Protein AF-A0AAI8HQ58-F1 (afdb_monomer_lite)

Secondary structure (DSSP, 8-state):
---HHHHHHT-GGGGG-HHHHHHHHHHHTT-HHHHHHHHHHHHHHHHHHHHHHHHHTTGGGT---S-HHHHHHHHHHHHHHHTT---HHHHHHHHHHHHHHHHHHHHHHHHHHH-SS-HHHHHHHTT---TTTTPPPPP-

Sequence (140 aa):
MIDVLTNILKNDRLNEYPLFKKFCSLKEKGLRKESFKALSSFIDEAKTLNVLWYSFHHISKDLYLGDIKEDQALLIKSRQLNNKIECQQTRKSNNKQLNYYQDLLNDRLLFKEEQSKGFVEWCENKGRSYPWVKSYYYEK

Foldseek 3Di:
DQDPLNVVLPDPCCVLQVLQNQLSVCVVVVVVVSSVVSVVLSVLLVVLLVLLCQQCVCVLVVDGDDDLVVNVVSLVVNLVSLVPDPDPVSSVVSVVSSVVSVVVSVLVVVCVVVDDDDSLVVCVVVVHPDPSSPDDDDDD

pLDDT: mean 89.93, std 7.77, range [53.25, 97.75]

Radius of gyration: 19.35 Å; chains: 1; bounding box: 43×37×50 Å

Organism: NCBI:txid659243

Structure (mmCIF, N/CA/C/O backbone):
data_AF-A0AAI8HQ58-F1
#
_entry.id   AF-A0AAI8HQ58-F1
#
loop_
_atom_site.group_PDB
_atom_site.id
_atom_site.type_symbol
_atom_site.label_atom_id
_atom_site.label_alt_id
_atom_site.label_comp_id
_atom_site.label_asym_id
_atom_site.label_entity_id
_atom_site.label_seq_id
_atom_site.pdbx_PDB_ins_code
_atom_site.Cartn_x
_atom_site.Cartn_y
_atom_site.Cartn_z
_atom_site.occupancy
_atom_site.B_iso_or_equiv
_atom_site.auth_seq_id
_atom_site.auth_comp_id
_atom_site.auth_asym_id
_atom_site.auth_atom_id
_atom_site.pdbx_PDB_model_num
ATOM 1 N N . MET A 1 1 ? 23.378 -17.642 -28.692 1.00 53.25 1 MET A N 1
ATOM 2 C CA . MET A 1 1 ? 23.147 -17.663 -27.231 1.00 53.25 1 MET A CA 1
ATOM 3 C C . MET A 1 1 ? 22.118 -16.581 -26.944 1.00 53.25 1 MET A C 1
ATOM 5 O O . MET A 1 1 ? 22.370 -15.446 -27.324 1.00 53.25 1 MET A O 1
ATOM 9 N N . ILE A 1 2 ? 20.930 -16.924 -26.439 1.00 60.34 2 ILE A N 1
ATOM 10 C CA . ILE A 1 2 ? 19.915 -15.905 -26.120 1.00 60.34 2 ILE A CA 1
ATOM 11 C C . ILE A 1 2 ? 20.361 -15.217 -24.832 1.00 60.34 2 ILE A C 1
ATOM 13 O O . ILE A 1 2 ? 20.617 -15.899 -23.841 1.00 60.34 2 ILE A O 1
ATOM 17 N N . ASP A 1 3 ? 20.492 -13.893 -24.867 1.00 84.81 3 ASP A N 1
ATOM 18 C CA . ASP A 1 3 ? 20.869 -13.110 -23.696 1.00 84.81 3 ASP A CA 1
ATOM 19 C C . ASP A 1 3 ? 19.796 -13.213 -22.597 1.00 84.81 3 ASP A C 1
ATOM 21 O O . ASP A 1 3 ? 18.596 -13.335 -22.870 1.00 84.81 3 ASP A O 1
ATOM 25 N N . VAL A 1 4 ? 20.225 -13.161 -21.333 1.00 86.19 4 VAL A N 1
ATOM 26 C CA . VAL A 1 4 ? 19.332 -13.261 -20.167 1.00 86.19 4 VAL A CA 1
ATOM 27 C C . VAL A 1 4 ? 18.245 -12.186 -20.228 1.00 86.19 4 VAL A C 1
ATOM 29 O O . VAL A 1 4 ? 17.089 -12.463 -19.905 1.00 86.19 4 VAL A O 1
ATOM 32 N N . LEU A 1 5 ? 18.577 -10.980 -20.702 1.00 86.81 5 LEU A N 1
ATOM 33 C CA . LEU A 1 5 ? 17.617 -9.887 -20.830 1.00 86.81 5 LEU A CA 1
ATOM 34 C C . LEU A 1 5 ? 16.527 -10.193 -21.863 1.00 86.81 5 LEU A C 1
ATOM 36 O O . LEU A 1 5 ? 15.350 -9.946 -21.601 1.00 86.81 5 LEU A O 1
ATOM 40 N N . THR A 1 6 ? 16.899 -10.792 -22.995 1.00 86.12 6 THR A N 1
ATOM 41 C CA . THR A 1 6 ? 15.955 -11.211 -24.038 1.00 86.12 6 THR A CA 1
ATOM 42 C C . THR A 1 6 ? 14.994 -12.288 -23.527 1.00 86.12 6 THR A C 1
ATOM 44 O O . THR A 1 6 ? 13.812 -12.266 -23.865 1.00 86.12 6 THR A O 1
ATOM 47 N N . ASN A 1 7 ? 15.458 -13.209 -22.676 1.00 89.94 7 ASN A N 1
ATOM 48 C CA . ASN A 1 7 ? 14.582 -14.199 -22.038 1.00 89.94 7 ASN A CA 1
ATOM 49 C C . ASN A 1 7 ? 13.615 -13.561 -21.030 1.00 89.94 7 ASN A C 1
ATOM 51 O O . ASN A 1 7 ? 12.446 -13.938 -20.986 1.00 89.94 7 ASN A O 1
ATOM 55 N N . ILE A 1 8 ? 14.073 -12.574 -20.254 1.00 90.31 8 ILE A N 1
ATOM 56 C CA . ILE A 1 8 ? 13.212 -11.827 -19.324 1.00 90.31 8 ILE A CA 1
ATOM 57 C C . ILE A 1 8 ? 12.111 -11.087 -20.091 1.00 90.31 8 ILE A C 1
ATOM 59 O O . ILE A 1 8 ? 10.947 -11.163 -19.709 1.00 90.31 8 ILE A O 1
ATOM 63 N N . LEU A 1 9 ? 12.455 -10.417 -21.194 1.00 90.38 9 LEU A N 1
ATOM 64 C CA . LEU A 1 9 ? 11.506 -9.644 -22.002 1.00 90.38 9 LEU A CA 1
ATOM 65 C C . LEU A 1 9 ? 10.417 -10.491 -22.674 1.00 90.38 9 LEU A C 1
ATOM 67 O O . LEU A 1 9 ? 9.339 -9.968 -22.952 1.00 90.38 9 LEU A O 1
ATOM 71 N N . LYS A 1 10 ? 10.676 -11.783 -22.903 1.00 90.06 10 LYS A N 1
ATOM 72 C CA . LYS A 1 10 ? 9.705 -12.747 -23.447 1.00 90.06 10 LYS A CA 1
ATOM 73 C C . LYS A 1 10 ? 8.770 -13.348 -22.394 1.00 90.06 10 LYS A C 1
ATOM 75 O O . LYS A 1 10 ? 7.869 -14.095 -22.751 1.00 90.06 10 LYS A O 1
ATOM 80 N N . ASN A 1 11 ? 8.992 -13.082 -21.108 1.00 90.25 11 ASN A N 1
ATOM 81 C CA . ASN A 1 11 ? 8.177 -13.646 -20.039 1.00 90.25 11 ASN A CA 1
ATOM 82 C C . ASN A 1 11 ? 6.903 -12.815 -19.836 1.00 90.25 11 ASN A C 1
ATOM 84 O O . ASN A 1 11 ? 6.973 -11.659 -19.423 1.00 90.25 11 ASN A O 1
ATOM 88 N N . ASP A 1 12 ? 5.735 -13.420 -20.050 1.00 87.69 12 ASP A N 1
ATOM 89 C CA . ASP A 1 12 ? 4.445 -12.729 -19.936 1.00 87.69 12 ASP A CA 1
ATOM 90 C C . ASP A 1 12 ? 4.148 -12.201 -18.525 1.00 87.69 12 ASP A C 1
ATOM 92 O O . ASP A 1 12 ? 3.463 -11.184 -18.382 1.00 87.69 12 ASP A O 1
ATOM 96 N N . ARG A 1 13 ? 4.731 -12.807 -17.479 1.00 87.19 13 ARG A N 1
ATOM 97 C CA . ARG A 1 13 ? 4.625 -12.306 -16.093 1.00 87.19 13 ARG A CA 1
ATOM 98 C C . ARG A 1 13 ? 5.251 -10.926 -15.918 1.00 87.19 13 ARG A C 1
ATOM 100 O O . ARG A 1 13 ? 4.916 -10.204 -14.987 1.00 87.19 13 ARG A O 1
ATOM 107 N N . LEU A 1 14 ? 6.124 -10.504 -16.832 1.00 86.88 14 LEU A N 1
ATOM 108 C CA . LEU A 1 14 ? 6.709 -9.166 -16.814 1.00 86.88 14 LEU A CA 1
ATOM 109 C C . LEU A 1 14 ? 5.650 -8.061 -16.995 1.00 86.88 14 LEU A C 1
ATOM 111 O O . LEU A 1 14 ? 5.883 -6.917 -16.609 1.00 86.88 14 LEU A O 1
ATOM 115 N N . ASN A 1 15 ? 4.471 -8.391 -17.536 1.00 84.19 15 ASN A N 1
ATOM 116 C CA . ASN A 1 15 ? 3.344 -7.461 -17.647 1.00 84.19 15 ASN A CA 1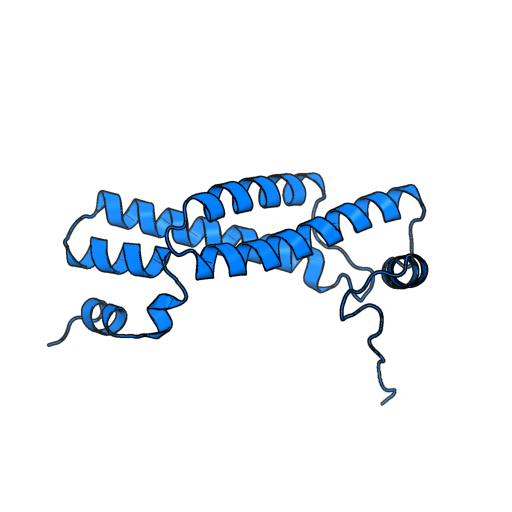
ATOM 117 C C . ASN A 1 15 ? 2.786 -7.021 -16.283 1.00 84.19 15 ASN A C 1
ATOM 119 O O . ASN A 1 15 ? 2.188 -5.949 -16.195 1.00 84.19 15 ASN A O 1
ATOM 123 N N . GLU A 1 16 ? 3.019 -7.799 -15.223 1.00 83.56 16 GLU A N 1
ATOM 124 C CA . GLU A 1 16 ? 2.649 -7.439 -13.849 1.00 83.56 16 GLU A CA 1
ATOM 125 C C . GLU A 1 16 ? 3.534 -6.315 -13.288 1.00 83.56 16 GLU A C 1
ATOM 127 O O . GLU A 1 16 ? 3.118 -5.587 -12.389 1.00 83.56 16 GLU A O 1
ATOM 132 N N . TYR A 1 17 ? 4.722 -6.111 -13.869 1.00 86.62 17 TYR A N 1
ATOM 133 C CA . TYR A 1 17 ? 5.719 -5.146 -13.409 1.00 86.62 17 TYR A CA 1
ATOM 134 C C . TYR A 1 17 ? 6.068 -4.141 -14.519 1.00 86.62 17 TYR A C 1
ATOM 136 O O . TYR A 1 17 ? 7.174 -4.174 -15.064 1.00 86.62 17 TYR A O 1
ATOM 144 N N . PRO A 1 18 ? 5.166 -3.210 -14.884 1.00 86.75 18 PRO A N 1
ATOM 145 C CA . PRO A 1 18 ? 5.348 -2.344 -16.052 1.00 86.75 18 PRO A CA 1
ATOM 146 C C . PRO A 1 18 ? 6.586 -1.437 -15.970 1.00 86.75 18 PRO A C 1
ATOM 148 O O . PRO A 1 18 ? 7.233 -1.199 -16.991 1.00 86.75 18 PRO A O 1
ATOM 151 N N . LEU A 1 19 ? 6.964 -0.956 -14.778 1.00 88.31 19 LEU A N 1
ATOM 152 C CA . LEU A 1 19 ? 8.191 -0.164 -14.605 1.00 88.31 19 LEU A CA 1
ATOM 153 C C . LEU A 1 19 ? 9.454 -1.019 -14.770 1.00 88.31 19 LEU A C 1
ATOM 155 O O . LEU A 1 19 ? 10.414 -0.579 -15.405 1.00 88.31 19 LEU A O 1
ATOM 159 N N . PHE A 1 20 ? 9.433 -2.260 -14.276 1.00 91.94 20 PHE A N 1
ATOM 160 C CA . PHE A 1 20 ? 10.529 -3.205 -14.480 1.00 91.94 20 PHE A CA 1
ATOM 161 C C . PHE A 1 20 ? 10.630 -3.635 -15.951 1.00 91.94 20 PHE A C 1
ATOM 163 O O . PHE A 1 20 ? 11.721 -3.633 -16.519 1.00 91.94 20 PHE A O 1
ATOM 170 N N . LYS A 1 21 ? 9.492 -3.871 -16.617 1.00 92.12 21 LYS A N 1
ATOM 171 C CA . LYS A 1 21 ? 9.418 -4.099 -18.066 1.00 92.12 21 LYS A CA 1
ATOM 172 C C . LYS A 1 21 ? 10.060 -2.954 -18.847 1.00 92.12 21 LYS A C 1
ATOM 174 O O . LYS A 1 21 ? 10.913 -3.191 -19.699 1.00 92.12 21 LYS A O 1
ATOM 179 N N . LYS A 1 22 ? 9.697 -1.708 -18.513 1.00 91.69 22 LYS A N 1
ATOM 180 C CA . LYS A 1 22 ? 10.263 -0.491 -19.117 1.00 91.69 22 LYS A CA 1
ATOM 181 C C . LYS A 1 22 ? 11.776 -0.412 -18.908 1.00 91.69 22 LYS A C 1
ATOM 183 O O . LYS A 1 22 ? 12.496 -0.108 -19.856 1.00 91.69 22 LYS A O 1
ATOM 188 N N . PHE A 1 23 ? 12.266 -0.735 -17.709 1.00 94.62 23 PHE A N 1
ATOM 189 C CA . PHE A 1 23 ? 13.702 -0.852 -17.443 1.00 94.62 23 PHE A CA 1
ATOM 190 C C . PHE A 1 23 ? 14.375 -1.880 -18.363 1.00 94.62 23 PHE A C 1
ATOM 192 O O . PHE A 1 23 ? 15.357 -1.534 -19.023 1.00 94.62 23 PHE A O 1
ATOM 199 N N . CYS A 1 24 ? 13.840 -3.102 -18.453 1.00 93.94 24 CYS A N 1
ATOM 200 C CA . CYS A 1 24 ? 14.400 -4.159 -19.294 1.00 93.94 24 CYS A CA 1
ATOM 201 C C . CYS A 1 24 ? 14.464 -3.742 -20.771 1.00 93.94 24 CYS A C 1
ATOM 203 O O . CYS A 1 24 ? 15.520 -3.874 -21.388 1.00 93.94 24 CYS A O 1
ATOM 205 N N . SER A 1 25 ? 13.389 -3.160 -21.318 1.00 92.75 25 SER A N 1
ATOM 206 C CA . SER A 1 25 ? 13.355 -2.698 -22.714 1.00 92.75 25 SER A CA 1
ATOM 207 C C . SER A 1 25 ? 14.349 -1.568 -22.997 1.00 92.75 25 SER A C 1
ATOM 209 O O . SER A 1 25 ? 14.931 -1.507 -24.075 1.00 92.75 25 SER A O 1
ATOM 211 N N . LEU A 1 26 ? 14.546 -0.642 -22.053 1.00 94.94 26 LEU A N 1
ATOM 212 C CA . LEU A 1 26 ? 15.511 0.455 -22.208 1.00 94.94 26 LEU A CA 1
ATOM 213 C C . LEU A 1 26 ? 16.955 -0.047 -22.112 1.00 94.94 26 LEU A C 1
ATOM 215 O O . LEU A 1 26 ? 17.819 0.420 -22.853 1.00 94.94 26 LEU A O 1
ATOM 219 N N . LYS A 1 27 ? 17.205 -1.017 -21.225 1.00 93.69 27 LYS A N 1
ATOM 220 C CA . LYS A 1 27 ? 18.515 -1.652 -21.069 1.00 93.69 27 LYS A CA 1
ATOM 221 C C . LYS A 1 27 ? 18.917 -2.425 -22.327 1.00 93.69 27 LYS A C 1
ATOM 223 O O . LYS A 1 27 ? 20.063 -2.306 -22.746 1.00 93.69 27 LYS A O 1
ATOM 228 N N . GLU A 1 28 ? 17.980 -3.137 -22.957 1.00 92.88 28 GLU A N 1
ATOM 229 C CA . GLU A 1 28 ? 18.215 -3.865 -24.216 1.00 92.88 28 GLU A CA 1
ATOM 230 C C . GLU A 1 28 ? 18.612 -2.913 -25.354 1.00 92.88 28 GLU A C 1
ATOM 232 O O . GLU A 1 28 ? 19.492 -3.220 -26.150 1.00 92.88 28 GLU A O 1
ATOM 237 N N . LYS A 1 29 ? 18.037 -1.705 -25.374 1.00 93.25 29 LYS A N 1
ATOM 238 C CA . LYS A 1 29 ? 18.358 -0.646 -26.345 1.00 93.25 29 LYS A CA 1
ATOM 239 C C . LYS A 1 29 ? 19.652 0.122 -26.037 1.00 93.25 29 LYS A C 1
ATOM 241 O O . LYS A 1 29 ? 19.965 1.076 -26.743 1.00 93.25 29 LYS A O 1
ATOM 246 N N . GLY A 1 30 ? 20.374 -0.217 -24.965 1.00 94.31 30 GLY A N 1
ATOM 247 C CA . GLY A 1 30 ? 21.586 0.498 -24.545 1.00 94.31 30 GLY A CA 1
ATOM 248 C C . GLY A 1 30 ? 21.342 1.896 -23.951 1.00 94.31 30 GLY A C 1
ATOM 249 O O . GLY A 1 30 ? 22.295 2.634 -23.700 1.00 94.31 30 GLY A O 1
ATOM 250 N N . LEU A 1 31 ? 20.086 2.267 -23.675 1.00 95.88 31 LEU A N 1
ATOM 251 C CA . LEU A 1 31 ? 19.700 3.579 -23.140 1.00 95.88 31 LEU A CA 1
ATOM 252 C C . LEU A 1 31 ? 19.948 3.640 -21.628 1.00 95.88 31 LEU A C 1
ATOM 254 O O . LEU A 1 31 ? 19.042 3.501 -20.801 1.00 95.88 31 LEU A O 1
ATOM 258 N N . ARG A 1 32 ? 21.225 3.779 -21.255 1.00 94.19 32 ARG A N 1
ATOM 259 C CA . ARG A 1 32 ? 21.690 3.610 -19.873 1.00 94.19 32 ARG A CA 1
ATOM 260 C C . ARG A 1 32 ? 20.986 4.563 -18.905 1.00 94.19 32 ARG A C 1
ATOM 262 O O . ARG A 1 32 ? 20.411 4.096 -17.925 1.00 94.19 32 ARG A O 1
ATOM 269 N N . LYS A 1 33 ? 20.983 5.871 -19.174 1.00 95.44 33 LYS A N 1
ATOM 270 C CA . LYS A 1 33 ? 20.428 6.887 -18.259 1.00 95.44 33 LYS A CA 1
ATOM 271 C C . LYS A 1 33 ? 18.927 6.685 -18.028 1.00 95.44 33 LYS A C 1
ATOM 273 O O . LYS A 1 33 ? 18.456 6.714 -16.892 1.00 95.44 33 LYS A O 1
ATOM 278 N N . GLU A 1 34 ? 18.186 6.435 -19.097 1.00 94.88 34 GLU A N 1
ATOM 279 C CA . GLU A 1 34 ? 16.745 6.204 -19.088 1.00 94.88 34 GLU A CA 1
ATOM 280 C C . GLU A 1 34 ? 16.407 4.901 -18.363 1.00 94.88 34 GLU A C 1
ATOM 282 O O . GLU A 1 34 ? 15.476 4.874 -17.554 1.00 94.88 34 GLU A O 1
ATOM 287 N N . SER A 1 35 ? 17.185 3.838 -18.600 1.00 94.81 35 SER A N 1
ATOM 288 C CA . SER A 1 35 ? 16.999 2.554 -17.921 1.00 94.81 35 SER A CA 1
ATOM 289 C C . SER A 1 35 ? 17.171 2.698 -16.405 1.00 94.81 35 SER A C 1
ATOM 291 O O . SER A 1 35 ? 16.299 2.263 -15.655 1.00 94.81 35 SER A O 1
ATOM 293 N N . PHE A 1 36 ? 18.204 3.402 -15.927 1.00 93.38 36 PHE A N 1
ATOM 294 C CA . PHE A 1 36 ? 18.390 3.640 -14.491 1.00 93.38 36 PHE A CA 1
ATOM 295 C C . PHE A 1 36 ? 17.254 4.467 -13.882 1.00 93.38 36 PHE A C 1
ATOM 297 O O . PHE A 1 36 ? 16.821 4.185 -12.766 1.00 93.38 36 PHE A O 1
ATOM 304 N N . LYS A 1 37 ? 16.707 5.437 -14.623 1.00 92.81 37 LYS A N 1
ATOM 305 C CA . LYS A 1 37 ? 15.534 6.200 -14.176 1.00 92.81 37 LYS A CA 1
ATOM 306 C C . LYS A 1 37 ? 14.292 5.309 -14.030 1.00 92.81 37 LYS A C 1
ATOM 308 O O . LYS A 1 37 ? 13.555 5.442 -13.050 1.00 92.81 37 LYS A O 1
ATOM 313 N N . ALA A 1 38 ? 14.067 4.394 -14.974 1.00 90.94 38 ALA A N 1
ATOM 314 C CA . ALA A 1 38 ? 12.977 3.421 -14.896 1.00 90.94 38 ALA A CA 1
ATOM 315 C C . ALA A 1 38 ? 13.168 2.442 -13.724 1.00 90.94 38 ALA A C 1
ATOM 317 O O . ALA A 1 38 ? 12.219 2.194 -12.984 1.00 90.94 38 ALA A O 1
ATOM 318 N N . LEU A 1 39 ? 14.398 1.964 -13.498 1.00 92.56 39 LEU A N 1
ATOM 319 C CA . LEU A 1 39 ? 14.728 1.088 -12.371 1.00 92.56 39 LEU A CA 1
ATOM 320 C C . LEU A 1 39 ? 14.507 1.777 -11.020 1.00 92.56 39 LEU A C 1
ATOM 322 O O . LEU A 1 39 ? 13.889 1.192 -10.138 1.00 92.56 39 LEU A O 1
ATOM 326 N N . SER A 1 40 ? 14.956 3.026 -10.868 1.00 90.81 40 SER A N 1
ATOM 327 C CA . SER A 1 40 ? 14.712 3.804 -9.646 1.00 90.81 40 SER A CA 1
ATOM 328 C C . SER A 1 40 ? 13.217 3.947 -9.378 1.00 90.81 40 SER A C 1
ATOM 330 O O . SER A 1 40 ? 12.779 3.754 -8.253 1.00 90.81 40 SER A O 1
ATOM 332 N N . SER A 1 41 ? 12.429 4.216 -10.424 1.00 86.88 41 SER A N 1
ATOM 333 C CA . SER A 1 41 ? 10.973 4.346 -10.299 1.00 86.88 41 SER A CA 1
ATOM 334 C C . SER A 1 41 ? 10.318 3.030 -9.863 1.00 86.88 41 SER A C 1
ATOM 336 O O . SER A 1 41 ? 9.418 3.051 -9.030 1.00 86.88 41 SER A O 1
ATOM 338 N N . PHE A 1 42 ? 10.784 1.893 -10.392 1.00 88.69 42 PHE A N 1
ATOM 339 C CA . PHE A 1 42 ? 10.327 0.565 -9.976 1.00 88.69 42 PHE A CA 1
ATOM 340 C C . PHE A 1 42 ? 10.655 0.275 -8.505 1.00 88.69 42 PHE A C 1
ATOM 342 O O . PHE A 1 42 ? 9.791 -0.178 -7.761 1.00 88.69 42 PHE A O 1
ATOM 349 N N . ILE A 1 43 ? 11.886 0.564 -8.072 1.00 88.06 43 ILE A N 1
ATOM 350 C CA . ILE A 1 43 ? 12.307 0.366 -6.678 1.00 88.06 43 ILE A CA 1
ATOM 351 C C . ILE A 1 43 ? 11.503 1.269 -5.739 1.00 88.06 43 ILE A C 1
ATOM 353 O O . ILE A 1 43 ? 11.063 0.811 -4.687 1.00 88.06 43 ILE A O 1
ATOM 357 N N . ASP A 1 44 ? 11.286 2.532 -6.115 1.00 85.50 44 ASP A N 1
ATOM 358 C CA . ASP A 1 44 ? 10.457 3.464 -5.351 1.00 85.50 44 ASP A CA 1
ATOM 359 C C . ASP A 1 44 ? 9.023 2.937 -5.188 1.00 85.50 44 ASP A C 1
ATOM 361 O O . ASP A 1 44 ? 8.520 2.916 -4.068 1.00 85.50 44 ASP A O 1
ATOM 365 N N . GLU A 1 45 ? 8.386 2.474 -6.269 1.00 81.56 45 GLU A N 1
ATOM 366 C CA . GLU A 1 45 ? 7.038 1.885 -6.224 1.00 81.56 45 GLU A CA 1
ATOM 367 C C . GLU A 1 45 ? 6.988 0.644 -5.321 1.00 81.56 45 GLU A C 1
ATOM 369 O O . GLU A 1 45 ? 6.137 0.545 -4.435 1.00 81.56 45 GLU A O 1
ATOM 374 N N . ALA A 1 46 ? 7.920 -0.293 -5.515 1.00 81.75 46 ALA A N 1
ATOM 375 C CA . ALA A 1 46 ? 7.970 -1.529 -4.741 1.00 81.75 46 ALA A CA 1
ATOM 376 C C . ALA A 1 46 ? 8.194 -1.254 -3.246 1.00 81.75 46 ALA A C 1
ATOM 378 O O . ALA A 1 46 ? 7.599 -1.912 -2.390 1.00 81.75 46 ALA A O 1
ATOM 379 N N . LYS A 1 47 ? 9.030 -0.261 -2.921 1.00 86.31 47 LYS A N 1
ATOM 380 C CA . LYS A 1 47 ? 9.333 0.108 -1.539 1.00 86.31 47 LYS A CA 1
ATOM 381 C C . LYS A 1 47 ? 8.121 0.712 -0.840 1.00 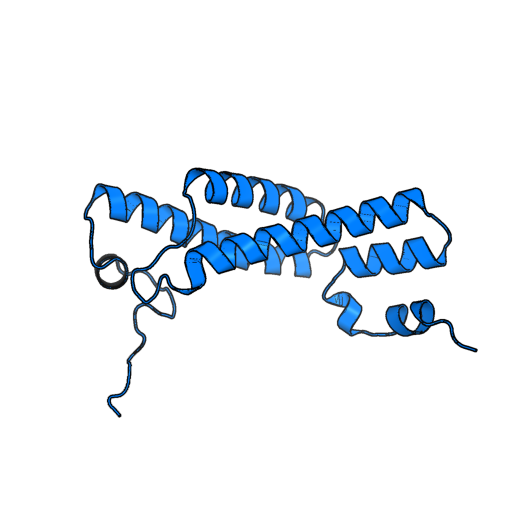86.31 47 LYS A C 1
ATOM 383 O O . LYS A 1 47 ? 7.853 0.342 0.298 1.00 86.31 47 LYS A O 1
ATOM 388 N N . THR A 1 48 ? 7.392 1.630 -1.474 1.00 85.19 48 THR A N 1
ATOM 389 C CA . THR A 1 48 ? 6.340 2.366 -0.758 1.00 85.19 48 THR A CA 1
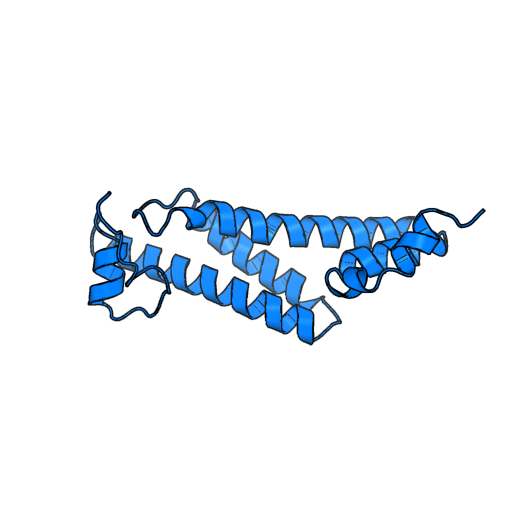ATOM 390 C C . THR A 1 48 ? 5.158 1.481 -0.364 1.00 85.19 48 THR A C 1
ATOM 392 O O . THR A 1 48 ? 4.683 1.584 0.764 1.00 85.19 48 THR A O 1
ATOM 395 N N . LEU A 1 49 ? 4.720 0.569 -1.239 1.00 84.75 49 LEU A N 1
ATOM 396 C CA . LEU A 1 49 ? 3.649 -0.380 -0.908 1.00 84.75 49 LEU A CA 1
ATOM 397 C C . LEU A 1 49 ? 4.075 -1.393 0.161 1.00 84.75 49 LEU A C 1
ATOM 399 O O . LEU A 1 49 ? 3.268 -1.752 1.016 1.00 84.75 49 LEU A O 1
ATOM 403 N N . ASN A 1 50 ? 5.336 -1.833 0.136 1.00 89.56 50 ASN A N 1
ATOM 404 C CA . ASN A 1 50 ? 5.861 -2.771 1.126 1.00 89.56 50 ASN A CA 1
ATOM 405 C C . ASN A 1 50 ? 5.923 -2.139 2.525 1.00 89.56 50 ASN A C 1
ATOM 407 O O . ASN A 1 50 ? 5.508 -2.765 3.495 1.00 89.56 50 ASN A O 1
ATOM 411 N N . VAL A 1 51 ? 6.349 -0.875 2.627 1.00 92.69 51 VAL A N 1
ATOM 412 C CA . VAL A 1 51 ? 6.365 -0.165 3.916 1.00 92.69 51 VAL A CA 1
ATOM 413 C C . VAL A 1 51 ? 4.950 -0.018 4.483 1.00 92.69 51 VAL A C 1
ATOM 415 O O . VAL A 1 51 ? 4.741 -0.344 5.646 1.00 92.69 51 VAL A O 1
ATOM 418 N N . LEU A 1 52 ? 3.961 0.356 3.662 1.00 94.25 52 LEU A N 1
ATOM 419 C CA . LEU A 1 52 ? 2.562 0.406 4.110 1.00 94.25 52 LEU A CA 1
ATOM 420 C C . LEU A 1 52 ? 2.060 -0.971 4.567 1.00 94.25 52 LEU A C 1
ATOM 422 O O . LEU A 1 52 ? 1.450 -1.091 5.625 1.00 94.25 52 LEU A O 1
ATOM 426 N N . TRP A 1 53 ? 2.351 -2.036 3.817 1.00 94.62 53 TRP A N 1
ATOM 427 C CA . TRP A 1 53 ? 2.023 -3.391 4.261 1.00 94.62 53 TRP A CA 1
ATOM 428 C C . TRP A 1 53 ? 2.650 -3.704 5.625 1.00 94.62 53 TRP A C 1
ATOM 430 O O . TRP A 1 53 ? 1.952 -4.167 6.526 1.00 94.62 53 TRP A O 1
ATOM 440 N N . TYR A 1 54 ? 3.934 -3.392 5.811 1.00 94.00 54 TYR A N 1
ATOM 441 C CA . TYR A 1 54 ? 4.638 -3.620 7.069 1.00 94.00 54 TYR A CA 1
ATOM 442 C C . TYR A 1 54 ? 3.980 -2.877 8.240 1.00 94.00 54 TYR A C 1
ATOM 444 O O . TYR A 1 54 ? 3.762 -3.479 9.291 1.00 94.00 54 TYR A O 1
ATOM 452 N N . SER A 1 55 ? 3.567 -1.622 8.056 1.00 96.56 55 SER A N 1
ATOM 453 C CA . SER A 1 55 ? 2.884 -0.850 9.100 1.00 96.56 55 SER A CA 1
ATOM 454 C C . SER A 1 55 ? 1.577 -1.504 9.576 1.00 96.56 55 SER A C 1
ATOM 456 O O . SER A 1 55 ? 1.260 -1.455 10.768 1.00 96.56 55 SER A O 1
ATOM 458 N N . PHE A 1 56 ? 0.834 -2.156 8.670 1.00 96.12 56 PHE A N 1
ATOM 459 C CA . PHE A 1 56 ? -0.536 -2.629 8.918 1.00 96.12 56 PHE A CA 1
ATOM 460 C C . PHE A 1 56 ? -0.724 -4.155 8.964 1.00 96.12 56 PHE A C 1
ATOM 462 O O . PHE A 1 56 ? -1.802 -4.611 9.332 1.00 96.12 56 PHE A O 1
ATOM 469 N N . HIS A 1 57 ? 0.258 -4.988 8.620 1.00 93.56 57 HIS A N 1
ATOM 470 C CA . HIS A 1 57 ? 0.033 -6.441 8.488 1.00 93.56 57 HIS A CA 1
ATOM 471 C C . HIS A 1 57 ? -0.340 -7.170 9.796 1.00 93.56 57 HIS A C 1
ATOM 473 O O . HIS A 1 57 ? -0.840 -8.295 9.753 1.00 93.56 57 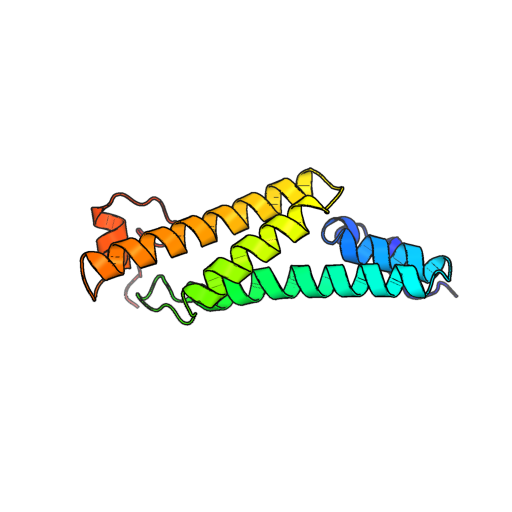HIS A O 1
ATOM 479 N N . HIS A 1 58 ? -0.126 -6.549 10.958 1.00 93.69 58 HIS A N 1
ATOM 480 C CA . HIS A 1 58 ? -0.576 -7.049 12.262 1.00 93.69 58 HIS A CA 1
ATOM 481 C C . HIS A 1 58 ? -1.782 -6.289 12.832 1.00 93.69 58 HIS A C 1
ATOM 483 O O . HIS A 1 58 ? -2.170 -6.528 13.976 1.00 93.69 58 HIS A O 1
ATOM 489 N N . ILE A 1 59 ? -2.427 -5.430 12.034 1.00 93.19 59 ILE A N 1
ATOM 490 C CA . ILE A 1 59 ? -3.539 -4.588 12.493 1.00 93.19 59 ILE A CA 1
ATOM 491 C C . ILE A 1 59 ? -4.737 -5.410 12.982 1.00 93.19 59 ILE A C 1
ATOM 493 O O . ILE A 1 59 ? -5.422 -5.000 13.912 1.00 93.19 59 ILE A O 1
ATOM 497 N N . SER A 1 60 ? -4.929 -6.616 12.436 1.00 91.12 60 SER A N 1
ATOM 498 C CA . SER A 1 60 ? -5.955 -7.573 12.872 1.00 91.12 60 SER A CA 1
ATOM 499 C C . SER A 1 60 ? -5.704 -8.170 14.264 1.00 91.12 60 SER A C 1
ATOM 501 O O . SER A 1 60 ? -6.484 -8.993 14.729 1.00 91.12 60 SER A O 1
ATOM 503 N N . LYS A 1 61 ? -4.579 -7.825 14.895 1.00 90.38 61 LYS A N 1
ATOM 504 C CA . LYS A 1 61 ? -4.209 -8.170 16.273 1.00 90.38 61 LYS A CA 1
ATOM 505 C C . LYS A 1 61 ? -4.070 -6.905 17.126 1.00 90.38 61 LYS A C 1
ATOM 507 O O . LYS A 1 61 ? -3.249 -6.865 18.036 1.00 90.38 61 LYS A O 1
ATOM 512 N N . ASP A 1 62 ? -4.778 -5.840 16.744 1.00 91.69 62 ASP A N 1
ATOM 513 C CA . ASP A 1 62 ? -4.706 -4.497 17.333 1.00 91.69 62 ASP A CA 1
ATOM 514 C C . ASP A 1 62 ? -3.329 -3.812 17.245 1.00 91.69 62 ASP A C 1
ATOM 516 O O . ASP A 1 62 ? -3.102 -2.750 17.836 1.00 91.69 62 ASP A O 1
ATOM 520 N N . LEU A 1 63 ? -2.402 -4.370 16.460 1.00 92.44 63 LEU A N 1
ATOM 521 C CA . LEU A 1 63 ? -1.013 -3.932 16.409 1.00 92.44 63 LEU A CA 1
ATOM 522 C C . LEU A 1 63 ? -0.698 -3.201 15.101 1.00 92.44 63 LEU A C 1
ATOM 524 O O . LEU A 1 63 ? -0.634 -3.788 14.025 1.00 92.44 63 LEU A O 1
ATOM 528 N N . TYR A 1 64 ? -0.440 -1.903 15.224 1.00 95.06 64 TYR A N 1
ATOM 529 C CA . TYR A 1 64 ? 0.108 -1.062 14.161 1.00 95.06 64 TYR A CA 1
ATOM 530 C C . TYR A 1 64 ? 1.581 -0.798 14.457 1.00 95.06 64 TYR A C 1
ATOM 532 O O . TYR A 1 64 ? 1.912 -0.414 15.580 1.00 95.06 64 TYR A O 1
ATOM 540 N N . LEU A 1 65 ? 2.439 -1.004 13.460 1.00 96.06 65 LEU A N 1
ATOM 541 C CA . LEU A 1 65 ? 3.897 -0.914 13.594 1.00 96.06 65 LEU A CA 1
ATOM 542 C C . LEU A 1 65 ? 4.502 0.335 12.939 1.00 96.06 65 LEU A C 1
ATOM 544 O O . LEU A 1 65 ? 5.711 0.532 13.030 1.00 96.06 65 LEU A O 1
ATOM 548 N N . GLY A 1 66 ? 3.688 1.140 12.255 1.00 95.06 66 GLY A N 1
ATOM 549 C CA . GLY A 1 66 ? 4.151 2.312 11.514 1.00 95.06 66 GLY A CA 1
ATOM 550 C C . GLY A 1 66 ? 4.174 3.607 12.327 1.00 95.06 66 GLY A C 1
ATOM 551 O O . GLY A 1 66 ? 3.826 3.652 13.510 1.00 95.06 66 GLY A O 1
ATOM 552 N N . ASP A 1 67 ? 4.501 4.696 11.634 1.00 96.00 67 ASP A N 1
ATOM 553 C CA . ASP A 1 67 ? 4.303 6.070 12.094 1.00 96.00 67 ASP A CA 1
ATOM 554 C C . ASP A 1 67 ? 3.250 6.760 11.221 1.00 96.00 67 ASP A C 1
ATOM 556 O O . ASP A 1 67 ? 3.238 6.622 10.002 1.00 96.00 67 ASP A O 1
ATOM 560 N N . ILE A 1 68 ? 2.320 7.480 11.847 1.00 94.88 68 ILE A N 1
ATOM 561 C CA . ILE A 1 68 ? 1.169 8.065 11.144 1.00 94.88 68 ILE A CA 1
ATOM 562 C C . ILE A 1 68 ? 1.608 9.120 10.124 1.00 94.88 68 ILE A C 1
ATOM 564 O O . ILE A 1 68 ? 1.051 9.178 9.028 1.00 94.88 68 ILE A O 1
ATOM 568 N N . LYS A 1 69 ? 2.579 9.971 10.474 1.00 95.75 69 LYS A N 1
ATOM 569 C CA . LYS A 1 69 ? 3.039 11.044 9.585 1.00 95.75 69 LYS A CA 1
ATOM 570 C C . LYS A 1 69 ? 3.824 10.457 8.418 1.00 95.75 69 LYS A C 1
ATOM 572 O O . LYS A 1 69 ? 3.642 10.899 7.282 1.00 95.75 69 LYS A O 1
ATOM 577 N N . GLU A 1 70 ? 4.657 9.454 8.687 1.00 95.38 70 GLU A N 1
ATOM 578 C CA . GLU A 1 70 ? 5.395 8.737 7.644 1.00 95.38 70 GLU A CA 1
ATOM 579 C C . GLU A 1 70 ? 4.450 8.012 6.681 1.00 95.38 70 GLU A C 1
ATOM 581 O O . GLU A 1 70 ? 4.567 8.191 5.467 1.00 95.38 70 GLU A O 1
ATOM 586 N N . ASP A 1 71 ? 3.458 7.280 7.192 1.00 96.69 71 ASP A N 1
ATOM 587 C CA . ASP A 1 71 ? 2.496 6.548 6.363 1.00 96.69 71 ASP A CA 1
ATOM 588 C C . ASP A 1 71 ? 1.604 7.493 5.540 1.00 96.69 71 ASP A C 1
ATOM 590 O O . ASP A 1 71 ? 1.343 7.227 4.362 1.00 96.69 71 ASP A O 1
ATOM 594 N N . GLN A 1 72 ? 1.203 8.647 6.092 1.00 96.88 72 GLN A N 1
ATOM 595 C CA . GLN A 1 72 ? 0.512 9.696 5.327 1.00 96.88 72 GLN A CA 1
ATOM 596 C C . GLN A 1 72 ? 1.376 10.206 4.164 1.00 96.88 72 GLN A C 1
ATOM 598 O O . GLN A 1 72 ? 0.909 10.286 3.022 1.00 96.88 72 GLN A O 1
ATOM 603 N N . ALA A 1 73 ? 2.648 10.524 4.422 1.00 95.62 73 ALA A N 1
ATOM 604 C CA . ALA A 1 73 ? 3.572 10.985 3.389 1.00 95.62 73 ALA A CA 1
ATOM 605 C C . ALA A 1 73 ? 3.822 9.903 2.321 1.00 95.62 73 ALA A C 1
ATOM 607 O O . ALA A 1 73 ? 3.861 10.200 1.120 1.00 95.62 73 ALA A O 1
ATOM 608 N N . LEU A 1 74 ? 3.937 8.639 2.735 1.00 94.75 74 LEU A N 1
ATOM 609 C CA . LEU A 1 74 ? 4.102 7.493 1.844 1.00 94.75 74 LEU A CA 1
ATOM 610 C C . LEU A 1 74 ? 2.875 7.257 0.965 1.00 94.75 74 LEU A C 1
ATOM 612 O O . LEU A 1 74 ? 3.044 6.981 -0.225 1.00 94.75 74 LEU A O 1
ATOM 616 N N . LEU A 1 75 ? 1.656 7.406 1.489 1.00 96.00 75 LEU A N 1
ATOM 617 C CA . LEU A 1 75 ? 0.425 7.319 0.697 1.00 96.00 75 LEU A CA 1
ATOM 618 C C . LEU A 1 75 ? 0.382 8.402 -0.386 1.00 96.00 75 LEU A C 1
ATOM 620 O O . LEU A 1 75 ? 0.110 8.094 -1.551 1.00 96.00 75 LEU A O 1
ATOM 624 N N . ILE A 1 76 ? 0.724 9.648 -0.043 1.00 95.31 76 ILE A N 1
ATOM 625 C CA . ILE A 1 76 ? 0.798 10.759 -1.006 1.00 95.31 76 ILE A CA 1
ATOM 626 C C . ILE A 1 76 ? 1.840 10.456 -2.091 1.00 95.31 76 ILE A C 1
ATOM 628 O O . ILE A 1 76 ? 1.517 10.500 -3.284 1.00 95.31 76 ILE A O 1
ATOM 632 N N . LYS A 1 77 ? 3.068 10.082 -1.698 1.00 92.69 77 LYS A N 1
ATOM 633 C CA . LYS A 1 77 ? 4.145 9.724 -2.638 1.00 92.69 77 LYS A CA 1
ATOM 634 C C . LYS A 1 77 ? 3.723 8.564 -3.544 1.00 92.69 77 LYS A C 1
ATOM 636 O O . LYS A 1 77 ? 3.909 8.631 -4.759 1.00 92.69 77 LYS A O 1
ATOM 641 N N . SER A 1 78 ? 3.110 7.525 -2.983 1.00 92.25 78 SER A N 1
ATOM 642 C CA . SER A 1 78 ? 2.667 6.346 -3.735 1.00 92.25 78 SER A CA 1
ATOM 643 C C . SER A 1 78 ? 1.599 6.690 -4.764 1.00 92.25 78 SER A C 1
ATOM 645 O O . SER A 1 78 ? 1.679 6.230 -5.900 1.00 92.25 78 SER A O 1
ATOM 647 N N . ARG A 1 79 ? 0.629 7.546 -4.420 1.00 94.25 79 ARG A N 1
ATOM 648 C CA . ARG A 1 79 ? -0.389 8.014 -5.375 1.00 94.25 79 ARG A CA 1
ATOM 649 C C . ARG A 1 79 ? 0.238 8.826 -6.509 1.00 94.25 79 ARG A C 1
ATOM 651 O O . ARG A 1 79 ? -0.095 8.606 -7.672 1.00 94.25 79 ARG A O 1
ATOM 658 N N . GLN A 1 80 ? 1.189 9.710 -6.201 1.00 91.81 80 GLN A N 1
ATOM 659 C CA . GLN A 1 80 ? 1.922 10.477 -7.216 1.00 91.81 80 GLN A CA 1
ATOM 660 C C . GLN A 1 80 ? 2.728 9.581 -8.166 1.00 91.81 80 GLN A C 1
ATOM 662 O O . GLN A 1 80 ? 2.772 9.847 -9.367 1.00 91.81 80 GLN A O 1
ATOM 667 N N . LEU A 1 81 ? 3.363 8.526 -7.646 1.00 87.94 81 LEU A N 1
ATOM 668 C CA . LEU A 1 81 ? 4.070 7.535 -8.459 1.00 87.94 81 LEU A CA 1
ATOM 669 C C . LEU A 1 81 ? 3.093 6.725 -9.313 1.00 87.94 81 LEU A C 1
ATOM 671 O O . LEU A 1 81 ? 3.293 6.614 -10.521 1.00 87.94 81 LEU A O 1
ATOM 675 N N . ASN A 1 82 ? 1.996 6.248 -8.721 1.00 89.81 82 ASN A N 1
ATOM 676 C CA . ASN A 1 82 ? 0.979 5.470 -9.421 1.00 89.81 82 ASN A CA 1
ATOM 677 C C . ASN A 1 82 ? 0.353 6.253 -10.590 1.00 89.81 82 ASN A C 1
ATOM 679 O O . ASN A 1 82 ? 0.112 5.700 -11.660 1.00 89.81 82 ASN A O 1
ATOM 683 N N . ASN A 1 83 ? 0.169 7.569 -10.442 1.00 90.12 83 ASN A N 1
ATOM 684 C CA . ASN A 1 83 ? -0.335 8.436 -11.513 1.00 90.12 83 ASN A CA 1
ATOM 685 C C . ASN A 1 83 ? 0.575 8.488 -12.752 1.00 90.12 83 ASN A C 1
ATOM 687 O O . ASN A 1 83 ? 0.097 8.803 -13.840 1.00 90.12 83 ASN A O 1
ATOM 691 N N . LYS A 1 84 ? 1.864 8.157 -12.612 1.00 85.25 84 LYS A N 1
ATOM 692 C CA . LYS A 1 84 ? 2.829 8.100 -13.723 1.00 85.25 84 LYS A CA 1
ATOM 693 C C . LYS A 1 84 ? 2.821 6.752 -14.453 1.00 85.25 84 LYS A C 1
ATOM 695 O O . LYS A 1 84 ? 3.488 6.619 -15.476 1.00 85.25 84 LYS A O 1
ATOM 700 N N . ILE A 1 85 ? 2.101 5.749 -13.944 1.00 82.50 85 ILE A N 1
ATOM 701 C CA . ILE A 1 85 ? 2.035 4.416 -14.550 1.00 82.50 85 ILE A CA 1
ATOM 702 C C . ILE A 1 85 ? 1.094 4.448 -15.749 1.00 82.50 85 ILE A C 1
ATOM 704 O O . ILE A 1 85 ? -0.111 4.632 -15.597 1.00 82.50 85 ILE A O 1
ATOM 708 N N . GLU A 1 86 ? 1.633 4.227 -16.946 1.00 81.38 86 GLU A N 1
ATOM 709 C CA . GLU A 1 86 ? 0.884 4.252 -18.212 1.00 81.38 86 GLU A CA 1
ATOM 710 C C . GLU A 1 86 ? -0.208 3.164 -18.267 1.00 81.38 86 GLU A C 1
ATOM 712 O O . GLU A 1 86 ? -1.331 3.441 -18.682 1.00 81.38 86 GLU A O 1
ATOM 717 N N . CYS A 1 87 ? 0.074 1.954 -17.767 1.00 82.31 87 CYS A N 1
ATOM 718 C CA . CYS A 1 87 ? -0.880 0.841 -17.750 1.00 82.31 87 CYS A CA 1
ATOM 719 C C . CYS A 1 87 ? -2.082 1.125 -16.827 1.00 82.31 87 CYS A C 1
ATOM 721 O O . CYS A 1 87 ? -1.958 1.115 -15.598 1.00 82.31 87 CYS A O 1
ATOM 723 N N . GLN A 1 88 ? -3.267 1.322 -17.415 1.00 88.88 88 GLN A N 1
ATOM 724 C CA . GLN A 1 88 ? -4.501 1.627 -16.681 1.00 88.88 88 GLN A CA 1
ATOM 725 C C . GLN A 1 88 ? -4.895 0.515 -15.700 1.00 88.88 88 GLN A C 1
ATOM 727 O O . GLN A 1 88 ? -5.328 0.807 -14.584 1.00 88.88 88 GLN A O 1
ATOM 732 N N . GLN A 1 89 ? -4.723 -0.752 -16.090 1.00 87.00 89 GLN A N 1
ATOM 733 C CA . GLN A 1 89 ? -5.059 -1.891 -15.237 1.00 87.00 89 GLN A CA 1
ATOM 734 C C . GLN A 1 89 ? -4.167 -1.934 -13.990 1.00 87.00 89 GLN A C 1
ATOM 736 O O . GLN A 1 89 ? -4.683 -2.052 -12.877 1.00 87.00 89 GLN A O 1
ATOM 741 N N . THR A 1 90 ? -2.851 -1.761 -14.153 1.00 84.06 90 THR A N 1
ATOM 742 C CA . THR A 1 90 ? -1.910 -1.675 -13.025 1.00 84.06 90 THR A CA 1
ATOM 743 C C . THR A 1 90 ? -2.255 -0.495 -12.126 1.00 84.06 90 THR A C 1
ATOM 745 O O . THR A 1 90 ? -2.413 -0.667 -10.920 1.00 84.06 90 THR A O 1
ATOM 748 N N . ARG A 1 91 ? -2.490 0.687 -12.711 1.00 89.25 91 ARG A N 1
ATOM 749 C CA . ARG A 1 91 ? -2.860 1.888 -11.954 1.00 89.25 91 ARG A CA 1
ATOM 750 C C . ARG A 1 91 ? -4.114 1.671 -11.106 1.00 89.25 91 ARG A C 1
ATOM 752 O O . ARG A 1 91 ? -4.147 2.064 -9.940 1.00 89.25 91 ARG A O 1
ATOM 759 N N . LYS A 1 92 ? -5.138 1.026 -11.677 1.00 92.06 92 LYS A N 1
ATOM 760 C CA . LYS A 1 92 ? -6.383 0.673 -10.980 1.00 92.06 92 LYS A CA 1
ATOM 761 C C . LYS A 1 92 ? -6.135 -0.329 -9.852 1.00 92.06 92 LYS A C 1
ATOM 763 O O . LYS A 1 92 ? -6.697 -0.154 -8.775 1.00 92.06 92 LYS A O 1
ATOM 768 N N . SER A 1 93 ? -5.303 -1.343 -10.085 1.00 89.69 93 SER A N 1
ATOM 769 C CA . SER A 1 93 ? -4.924 -2.332 -9.068 1.00 89.69 93 SER A CA 1
ATOM 770 C C . SER A 1 93 ? -4.223 -1.672 -7.876 1.00 89.69 93 SER A C 1
ATOM 772 O O . SER A 1 93 ? -4.682 -1.791 -6.741 1.00 89.69 93 SER A O 1
ATOM 774 N N . ASN A 1 94 ? -3.196 -0.866 -8.144 1.00 89.69 94 ASN A N 1
ATOM 775 C CA . ASN A 1 94 ? -2.461 -0.122 -7.126 1.00 89.69 94 ASN A CA 1
ATOM 776 C C . ASN A 1 94 ? -3.371 0.841 -6.353 1.00 89.69 94 ASN A C 1
ATOM 778 O O . ASN A 1 94 ? -3.300 0.911 -5.131 1.00 89.69 94 ASN A O 1
ATOM 782 N N . ASN A 1 95 ? -4.287 1.541 -7.034 1.00 94.50 95 ASN A N 1
ATOM 783 C CA . ASN A 1 95 ? -5.243 2.427 -6.365 1.00 94.50 95 ASN A CA 1
ATOM 784 C C . ASN A 1 95 ? -6.157 1.682 -5.385 1.00 94.50 95 ASN A C 1
ATOM 786 O O . ASN A 1 95 ? -6.470 2.237 -4.337 1.00 94.50 95 ASN A O 1
ATOM 790 N N . LYS A 1 96 ? -6.559 0.436 -5.676 1.00 94.38 96 LYS A N 1
ATOM 791 C CA . LYS A 1 96 ? -7.328 -0.369 -4.714 1.00 94.38 96 LYS A CA 1
ATOM 792 C C . LYS A 1 96 ? -6.526 -0.624 -3.437 1.00 94.38 96 LYS A C 1
ATOM 794 O O . LYS A 1 96 ? -7.064 -0.443 -2.351 1.00 94.38 96 LYS A O 1
ATOM 799 N N . GLN A 1 97 ? -5.247 -0.985 -3.564 1.00 93.00 97 GLN A N 1
ATOM 800 C CA . GLN A 1 97 ? -4.376 -1.197 -2.402 1.00 93.00 97 GLN A CA 1
ATOM 801 C C . GLN A 1 97 ? -4.126 0.101 -1.625 1.00 93.00 97 GLN A C 1
ATOM 803 O O . GLN A 1 97 ? -4.217 0.122 -0.403 1.00 93.00 97 GLN A O 1
ATOM 808 N N . LEU A 1 98 ? -3.862 1.207 -2.323 1.00 95.50 98 LEU A N 1
ATOM 809 C CA . LEU A 1 98 ? -3.640 2.508 -1.687 1.00 95.50 98 LEU A CA 1
ATOM 810 C C . LEU A 1 98 ? -4.889 3.031 -0.974 1.00 95.50 98 LEU A C 1
ATOM 812 O O . LEU A 1 98 ? -4.769 3.665 0.068 1.00 95.50 98 LEU A O 1
ATOM 816 N N . ASN A 1 99 ? -6.080 2.773 -1.517 1.00 96.75 99 ASN A N 1
ATOM 817 C CA . ASN A 1 99 ? -7.333 3.107 -0.844 1.00 96.75 99 ASN A CA 1
ATOM 818 C C . ASN A 1 99 ? -7.517 2.271 0.422 1.00 96.75 99 ASN A C 1
ATOM 820 O O . ASN A 1 99 ? -7.792 2.844 1.465 1.00 96.75 99 ASN A O 1
ATOM 824 N N . TYR A 1 100 ? -7.240 0.965 0.364 1.00 95.94 100 TYR A N 1
ATOM 825 C CA . TYR A 1 100 ? -7.276 0.106 1.548 1.00 95.94 100 TYR A CA 1
ATOM 826 C C . TYR A 1 100 ? -6.387 0.634 2.688 1.00 95.94 100 TYR A C 1
ATOM 828 O O . TYR A 1 100 ? -6.860 0.794 3.809 1.00 95.94 100 TYR A O 1
ATOM 836 N N . TYR A 1 101 ? -5.124 0.976 2.414 1.00 96.75 101 TYR A N 1
ATOM 837 C CA . TYR A 1 101 ? -4.237 1.526 3.450 1.00 96.75 101 TYR A CA 1
ATOM 838 C C . TYR A 1 101 ? -4.634 2.935 3.909 1.00 96.75 101 TYR A C 1
ATOM 840 O O . TYR A 1 101 ? -4.448 3.270 5.076 1.00 96.75 101 TYR A O 1
ATOM 848 N N . GLN A 1 102 ? -5.200 3.758 3.021 1.00 97.75 102 GLN A N 1
ATOM 849 C CA . GLN A 1 102 ? -5.733 5.066 3.403 1.00 97.75 102 GLN A CA 1
ATOM 850 C C . GLN A 1 102 ? -6.898 4.931 4.387 1.00 97.75 102 GLN A C 1
ATOM 852 O O . GLN A 1 102 ? -6.934 5.659 5.376 1.00 97.75 102 GLN A O 1
ATOM 857 N N . ASP A 1 103 ? -7.819 4.004 4.126 1.00 97.06 103 ASP A N 1
ATOM 858 C CA . ASP A 1 103 ? -8.969 3.751 4.992 1.00 97.06 103 ASP A CA 1
ATOM 859 C C . ASP A 1 103 ? -8.501 3.256 6.368 1.00 97.06 103 ASP A C 1
ATOM 861 O O . ASP A 1 103 ? -8.919 3.805 7.387 1.00 97.06 103 ASP A O 1
ATOM 865 N N . LEU A 1 104 ? -7.535 2.327 6.409 1.00 96.00 104 LEU A N 1
ATOM 866 C CA . LEU A 1 104 ? -6.929 1.869 7.665 1.00 96.00 104 LEU A CA 1
ATOM 867 C C . LEU A 1 104 ? -6.269 2.997 8.457 1.00 96.00 104 LEU A C 1
ATOM 869 O O . LEU A 1 104 ? -6.408 3.049 9.677 1.00 96.00 104 LEU A O 1
ATOM 873 N N . LEU A 1 105 ? -5.535 3.888 7.789 1.00 97.06 105 LEU A N 1
ATOM 874 C CA . LEU A 1 105 ? -4.853 4.995 8.454 1.00 97.06 105 LEU A CA 1
ATOM 875 C C . LEU A 1 105 ? -5.847 6.021 9.010 1.00 97.06 105 LEU A C 1
ATOM 877 O O . LEU A 1 105 ? -5.671 6.499 10.131 1.00 97.06 105 LEU A O 1
ATOM 881 N N . ASN A 1 106 ? -6.903 6.328 8.254 1.00 97.12 106 ASN A N 1
ATOM 882 C CA . ASN A 1 106 ? -7.980 7.212 8.695 1.00 97.12 106 ASN A CA 1
ATOM 883 C C . ASN A 1 106 ? -8.717 6.619 9.901 1.00 97.12 106 ASN A C 1
ATOM 885 O O . ASN A 1 106 ? -8.937 7.304 10.897 1.00 97.12 106 ASN A O 1
ATOM 889 N N . ASP A 1 107 ? -9.038 5.329 9.845 1.00 96.62 107 ASP A N 1
ATOM 890 C CA . ASP A 1 107 ? -9.676 4.621 10.951 1.00 96.62 107 ASP A CA 1
ATOM 891 C C . ASP A 1 107 ? -8.765 4.546 12.172 1.00 96.62 107 ASP A C 1
ATOM 893 O O . ASP A 1 107 ? -9.222 4.729 13.295 1.00 96.62 107 ASP A O 1
ATOM 897 N N . ARG A 1 108 ? -7.459 4.346 11.971 1.00 94.69 108 ARG A N 1
ATOM 898 C CA . ARG A 1 108 ? -6.470 4.351 13.051 1.00 94.69 108 ARG A CA 1
ATOM 899 C C . ARG A 1 108 ? -6.367 5.713 13.739 1.00 94.69 108 ARG A C 1
ATOM 901 O O . ARG A 1 108 ? -6.135 5.757 14.948 1.00 94.69 108 ARG A O 1
ATOM 908 N N . LEU A 1 109 ? -6.503 6.799 12.982 1.00 95.25 109 LEU A N 1
ATOM 909 C CA . LEU A 1 109 ? -6.546 8.162 13.508 1.00 95.25 109 LEU A CA 1
ATOM 910 C C . LEU A 1 109 ? -7.804 8.388 14.349 1.00 95.25 109 LEU A C 1
ATOM 912 O O . LEU A 1 109 ? -7.676 8.743 15.515 1.00 95.25 109 LEU A O 1
ATOM 916 N N . LEU A 1 110 ? -8.983 8.089 13.798 1.00 96.12 110 LEU A N 1
ATOM 917 C CA . LEU A 1 110 ? -10.261 8.220 14.509 1.00 96.12 110 LEU A CA 1
ATOM 918 C C . LEU A 1 110 ? -10.300 7.360 15.775 1.00 96.12 110 LEU A C 1
ATOM 920 O O . LEU A 1 110 ? -10.674 7.829 16.844 1.00 96.12 110 LEU A O 1
ATOM 924 N N . PHE A 1 111 ? -9.841 6.112 15.682 1.00 95.50 111 PHE A N 1
ATOM 925 C CA . PHE A 1 111 ? -9.728 5.223 16.830 1.00 95.50 111 PHE A CA 1
ATOM 926 C C . PHE A 1 111 ? -8.902 5.848 17.953 1.00 95.50 111 PHE A C 1
ATOM 928 O O . PHE A 1 111 ? -9.333 5.801 19.096 1.00 95.50 111 PHE A O 1
ATOM 935 N N . LYS A 1 112 ? -7.750 6.457 17.636 1.00 93.12 112 LYS A N 1
ATOM 936 C CA . LYS A 1 112 ? -6.878 7.106 18.628 1.00 93.12 112 LYS A CA 1
ATOM 937 C C . LYS A 1 112 ? -7.519 8.315 19.312 1.00 93.12 112 LYS A C 1
ATOM 939 O O . LYS A 1 112 ? -7.089 8.659 20.410 1.00 93.12 112 LYS A O 1
ATOM 944 N N . GLU A 1 113 ? -8.478 8.967 18.662 1.00 93.44 113 GLU A N 1
ATOM 945 C CA . GLU A 1 113 ? -9.245 10.072 19.245 1.00 93.44 113 GLU A CA 1
ATOM 946 C C . GLU A 1 113 ? -10.353 9.561 20.177 1.00 93.44 113 GLU A C 1
ATOM 948 O O . GLU A 1 113 ? -10.644 10.199 21.186 1.00 93.44 113 GLU A O 1
ATOM 953 N N . GLU A 1 114 ? -10.944 8.402 19.873 1.00 93.00 114 GLU A N 1
ATOM 954 C CA . GLU A 1 114 ? -12.071 7.839 20.626 1.00 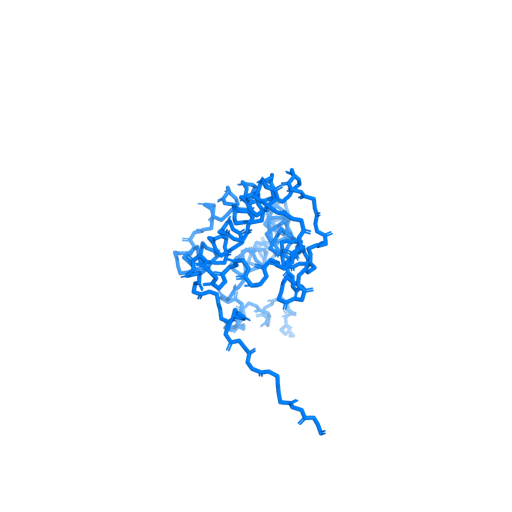93.00 114 GLU A CA 1
ATOM 955 C C . GLU A 1 114 ? -11.640 6.915 21.782 1.00 93.00 114 GLU A C 1
ATOM 957 O O . GLU A 1 114 ? -12.253 6.937 22.850 1.00 93.00 114 GLU A O 1
ATOM 962 N N . GLN A 1 115 ? -10.598 6.094 21.601 1.00 90.19 115 GLN A N 1
ATOM 963 C CA . GLN A 1 115 ? -10.129 5.121 22.596 1.00 90.19 115 GLN A CA 1
ATOM 964 C C . GLN A 1 115 ? -8.668 4.677 22.365 1.00 90.19 115 GLN A C 1
ATOM 966 O O . GLN A 1 115 ? -7.986 5.100 21.437 1.00 90.19 115 GLN A O 1
ATOM 971 N N . SER A 1 116 ? -8.137 3.819 23.246 1.00 84.50 116 SER A N 1
ATOM 972 C CA . SER A 1 116 ? -6.721 3.398 23.207 1.00 84.50 116 SER A CA 1
ATOM 973 C C . SER A 1 116 ? -6.486 1.894 23.034 1.00 84.50 116 SER A C 1
ATOM 975 O O . SER A 1 116 ? -5.338 1.478 22.867 1.00 84.50 116 SER A O 1
ATOM 977 N N . LYS A 1 117 ? -7.538 1.065 23.065 1.00 90.06 117 LYS A N 1
ATOM 978 C CA . LYS A 1 117 ? -7.458 -0.406 22.972 1.00 90.06 117 LYS A CA 1
ATOM 979 C C . LYS A 1 117 ? -8.613 -0.978 22.148 1.00 90.06 117 LYS A C 1
ATOM 981 O O . LYS A 1 117 ? -9.641 -0.321 22.040 1.00 90.06 117 LYS A O 1
ATOM 986 N N . GLY A 1 118 ? -8.424 -2.171 21.580 1.00 93.00 118 GLY A N 1
ATOM 987 C CA . GLY A 1 118 ? -9.448 -2.879 20.800 1.00 93.00 118 GLY A CA 1
ATOM 988 C C . GLY A 1 118 ? -9.783 -2.178 19.483 1.00 93.00 118 GLY A C 1
ATOM 989 O O . GLY A 1 118 ? -10.910 -1.742 19.284 1.00 93.00 118 GLY A O 1
ATOM 990 N N . PHE A 1 119 ? -8.802 -2.027 18.592 1.00 94.38 119 PHE A N 1
ATOM 991 C CA . PHE A 1 119 ? -9.018 -1.461 17.258 1.00 94.38 119 PHE A CA 1
ATOM 992 C C . PHE A 1 119 ? -9.921 -2.354 16.400 1.00 94.38 119 PHE A C 1
ATOM 994 O O . PHE A 1 119 ? -10.791 -1.845 15.703 1.00 94.38 119 PHE A O 1
ATOM 1001 N N . VAL A 1 120 ? -9.749 -3.676 16.468 1.00 92.88 120 VAL A N 1
ATOM 1002 C CA . VAL A 1 120 ? -10.572 -4.642 15.727 1.00 92.88 120 VAL A CA 1
ATOM 1003 C C . VAL A 1 120 ? -12.031 -4.556 16.170 1.00 92.88 120 VAL A C 1
ATOM 1005 O O . VAL A 1 120 ? -12.912 -4.399 15.328 1.00 92.88 120 VAL A O 1
ATOM 1008 N N . GLU A 1 121 ? -12.270 -4.577 17.481 1.00 92.62 121 GLU A N 1
ATOM 1009 C CA . GLU A 1 121 ? -13.604 -4.415 18.068 1.00 92.62 121 GLU A CA 1
ATOM 1010 C C . GLU A 1 121 ? -14.204 -3.045 17.718 1.00 92.62 121 GLU A C 1
ATOM 1012 O O . GLU A 1 121 ? -15.364 -2.944 17.323 1.00 92.62 121 GLU A O 1
ATOM 1017 N N . TRP A 1 122 ? -13.404 -1.976 17.776 1.00 95.50 122 TRP A N 1
ATOM 1018 C CA . TRP A 1 122 ? -13.837 -0.648 17.343 1.00 95.50 122 TRP A CA 1
ATOM 1019 C C . TRP A 1 122 ? -14.262 -0.635 15.870 1.00 95.50 122 TRP A C 1
ATOM 1021 O O . TRP A 1 122 ? -15.312 -0.087 15.531 1.00 95.50 122 TRP A O 1
ATOM 1031 N N . CYS A 1 123 ? -13.492 -1.276 14.986 1.00 94.81 123 CYS A N 1
ATOM 1032 C CA . CYS A 1 123 ? -13.848 -1.418 13.579 1.00 94.81 123 CYS A CA 1
ATOM 1033 C C . CYS A 1 123 ? -15.159 -2.197 13.398 1.00 94.81 123 CYS A C 1
ATOM 1035 O O . CYS A 1 123 ? -15.975 -1.800 12.564 1.00 94.81 123 CYS A O 1
ATOM 1037 N N . GLU A 1 124 ? -15.379 -3.265 14.169 1.00 93.06 124 GLU A N 1
ATOM 1038 C CA . GLU A 1 124 ? -16.629 -4.033 14.154 1.00 93.06 124 GLU A CA 1
ATOM 1039 C C . GLU A 1 124 ? -17.825 -3.169 14.570 1.00 93.06 124 GLU A C 1
ATOM 1041 O O . GLU A 1 124 ? -18.805 -3.074 13.828 1.00 93.06 124 GLU A O 1
ATOM 1046 N N . ASN A 1 125 ? -17.702 -2.450 15.687 1.00 93.12 125 ASN A N 1
ATOM 1047 C CA . ASN A 1 125 ? -18.742 -1.566 16.218 1.00 93.12 125 ASN A CA 1
ATOM 1048 C C . ASN A 1 125 ? -19.077 -0.407 15.267 1.00 93.12 125 ASN A C 1
ATOM 1050 O O . ASN A 1 125 ? -20.227 0.023 15.180 1.00 93.12 125 ASN A O 1
ATOM 1054 N N . LYS A 1 126 ? -18.090 0.089 14.510 1.00 94.31 126 LYS A N 1
ATOM 1055 C CA . LYS A 1 126 ? -18.287 1.100 13.456 1.00 94.31 126 LYS A CA 1
ATOM 1056 C C . LYS A 1 126 ? -18.785 0.508 12.130 1.00 94.31 126 LYS A C 1
ATOM 1058 O O . LYS A 1 126 ? -18.948 1.252 11.164 1.00 94.31 126 LYS A O 1
ATOM 1063 N N . GLY A 1 127 ? -19.006 -0.806 12.050 1.00 93.44 127 GLY A N 1
ATOM 1064 C CA . GLY A 1 127 ? -19.510 -1.482 10.854 1.00 93.44 127 GLY A CA 1
ATOM 1065 C C . GLY A 1 127 ? -18.511 -1.534 9.694 1.00 93.44 127 GLY A C 1
ATOM 1066 O O . GLY A 1 127 ? -18.919 -1.585 8.532 1.00 93.44 127 GLY A O 1
ATOM 1067 N N . ARG A 1 128 ? -17.200 -1.497 9.971 1.00 94.00 128 ARG A N 1
ATOM 1068 C CA . ARG A 1 128 ? -16.163 -1.571 8.931 1.00 94.00 128 ARG A CA 1
ATOM 1069 C C . ARG A 1 128 ? -16.146 -2.951 8.282 1.00 94.00 128 ARG A C 1
ATOM 1071 O O . ARG A 1 128 ? -16.221 -3.981 8.944 1.00 94.00 128 ARG A O 1
ATOM 1078 N N . SER A 1 129 ? -15.993 -2.975 6.962 1.00 90.75 129 SER A N 1
ATOM 1079 C CA . SER A 1 129 ? -16.059 -4.195 6.151 1.00 90.75 129 SER A CA 1
ATOM 1080 C C . SER A 1 129 ? -14.686 -4.803 5.850 1.00 90.75 129 SER A C 1
ATOM 1082 O O . SER A 1 129 ? -14.499 -5.401 4.787 1.00 90.75 129 SER A O 1
ATOM 1084 N N . TYR A 1 130 ? -13.691 -4.619 6.725 1.00 92.44 130 TYR A N 1
ATOM 1085 C CA . TYR A 1 130 ? -12.384 -5.234 6.501 1.00 92.44 130 TYR A CA 1
ATOM 1086 C C . TYR A 1 130 ? -12.493 -6.761 6.633 1.00 92.44 130 TYR A C 1
ATOM 1088 O O . TYR A 1 130 ? -13.141 -7.237 7.567 1.00 92.44 130 TYR A O 1
ATOM 1096 N N . PRO A 1 131 ? -11.836 -7.551 5.761 1.00 88.25 131 PRO A N 1
ATOM 1097 C CA . PRO A 1 131 ? -11.958 -9.011 5.783 1.00 88.25 131 PRO A CA 1
ATOM 1098 C C . PRO A 1 131 ? -11.598 -9.646 7.129 1.00 88.25 131 PRO A C 1
ATOM 1100 O O . PRO A 1 131 ? -12.144 -10.681 7.486 1.00 88.25 131 PRO A O 1
ATOM 1103 N N . TRP A 1 132 ? -10.688 -9.013 7.872 1.00 87.94 132 TRP A N 1
ATOM 1104 C CA . TRP A 1 132 ? -10.177 -9.516 9.141 1.00 87.94 132 TRP A CA 1
ATOM 1105 C C . TRP A 1 132 ? -11.001 -9.110 10.368 1.00 87.94 132 TRP A C 1
ATOM 1107 O O . TRP A 1 132 ? -10.761 -9.652 11.441 1.00 87.94 132 TRP A O 1
ATOM 1117 N N . VAL A 1 133 ? -11.968 -8.194 10.230 1.00 83.38 133 VAL A N 1
ATOM 1118 C CA . VAL A 1 133 ? -12.840 -7.774 11.345 1.00 83.38 133 VAL A CA 1
ATOM 1119 C C . VAL A 1 133 ? -13.751 -8.918 11.791 1.00 83.38 133 VAL A C 1
ATOM 1121 O O . VAL A 1 133 ? -14.024 -9.051 12.972 1.00 83.38 133 VAL A O 1
ATOM 1124 N N . LYS A 1 134 ? -14.172 -9.787 10.863 1.00 75.50 134 LYS A N 1
ATOM 1125 C CA . LYS A 1 134 ? -15.052 -10.937 11.144 1.00 75.50 134 LYS A CA 1
ATOM 1126 C C . LYS A 1 134 ? -14.333 -12.285 11.057 1.00 75.50 134 LYS A C 1
ATOM 1128 O O . LYS A 1 134 ? -14.955 -13.308 10.777 1.00 75.50 134 LYS A O 1
ATOM 1133 N N . SER A 1 135 ? -13.013 -12.295 11.225 1.00 71.69 135 SER A N 1
ATOM 1134 C CA . SER A 1 135 ? -12.244 -13.538 11.197 1.00 71.69 135 SER A CA 1
AT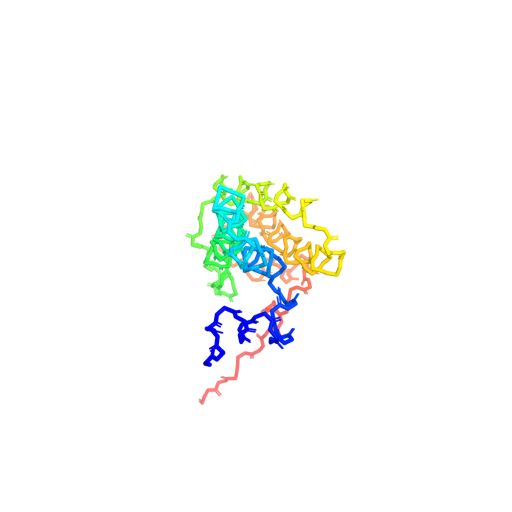OM 1135 C C . SER A 1 135 ? -12.467 -14.340 12.474 1.00 71.69 135 SER A C 1
ATOM 1137 O O . SER A 1 135 ? -12.114 -13.888 13.560 1.00 71.69 135 SER A O 1
ATOM 1139 N N . TYR A 1 136 ? -12.984 -15.559 12.336 1.00 66.44 136 TYR A N 1
ATOM 1140 C CA . TYR A 1 136 ? -13.091 -16.515 13.435 1.00 66.44 136 TYR A CA 1
ATOM 1141 C C . TYR A 1 136 ? -11.792 -17.315 13.558 1.00 66.44 136 TYR A C 1
ATOM 1143 O O . TYR A 1 136 ? -11.328 -17.914 12.584 1.00 66.44 136 TYR A O 1
ATOM 1151 N N . TYR A 1 137 ? -11.207 -17.335 14.753 1.00 65.44 137 TYR A N 1
ATOM 1152 C CA . TYR A 1 137 ? -10.114 -18.245 15.081 1.00 65.44 137 TYR A CA 1
ATOM 1153 C C . TYR A 1 137 ? -10.718 -19.519 15.668 1.00 65.44 137 TYR A C 1
ATOM 1155 O O . TYR A 1 137 ? -11.465 -19.456 16.640 1.00 65.44 137 TYR A O 1
ATOM 1163 N N . TYR A 1 138 ? -10.420 -20.667 15.064 1.00 68.88 138 TYR A N 1
ATOM 1164 C CA . TYR A 1 138 ? -10.799 -21.958 15.629 1.00 68.88 138 TYR A CA 1
ATOM 1165 C C . TYR A 1 138 ? -9.873 -22.284 16.801 1.00 68.88 138 TYR A C 1
ATOM 1167 O O . TYR A 1 138 ? -8.652 -22.136 16.685 1.00 68.88 138 TYR A O 1
ATOM 1175 N N . GLU A 1 139 ? -10.451 -22.727 17.914 1.00 67.81 139 GLU A N 1
ATOM 1176 C CA . GLU A 1 139 ? -9.681 -23.329 19.000 1.00 67.81 139 GLU A CA 1
ATOM 1177 C C . GLU A 1 139 ? -9.042 -24.635 18.500 1.00 67.81 139 GLU A C 1
ATOM 1179 O O . GLU A 1 139 ? -9.628 -25.349 17.681 1.00 67.81 139 GLU A O 1
ATOM 1184 N N . LYS A 1 140 ? -7.798 -24.888 18.921 1.00 57.50 140 LYS A N 1
ATOM 1185 C CA . LYS A 1 140 ? -7.061 -26.113 18.585 1.00 57.50 140 LYS A CA 1
ATOM 1186 C C . LYS A 1 140 ? -7.452 -27.262 19.495 1.00 57.50 140 LYS A C 1
ATOM 1188 O O . LYS A 1 140 ? -7.587 -26.999 20.708 1.00 57.50 140 LYS A O 1
#